Protein AF-A0A699QYU2-F1 (afdb_monomer_lite)

Radius of gyration: 17.43 Å; chains: 1; bounding box: 40×36×46 Å

Sequence (126 aa):
MSKDRGGLGSSLYAINRGLLVKWVWRFVSQRDSLWARSIKAIHGSLFQSGFQVKKGHNSCWRNIIKEVESLSKQGIHVLNYLRIKLGDGKSSKFWCDSWSNEGVLNDMFPHV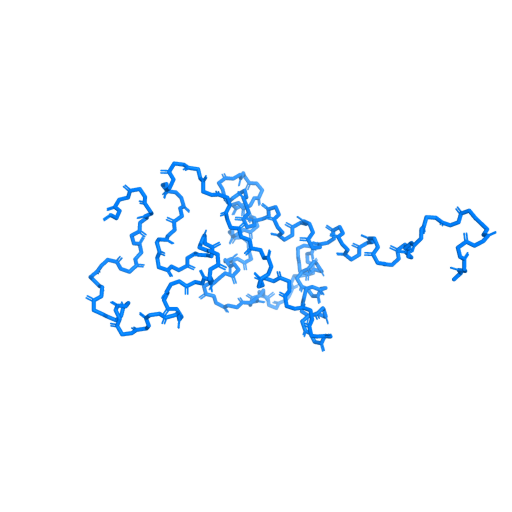YALESCKNITIADK

Foldseek 3Di:
DDPVPPDPHDDPVVVVLVVLLVVVLCLLAVCVDPVNVVCCVQQNDCQPPHRPGPPDDDDPNVVSVVSCVVCVVVVNNSVQVHEHDDDLQPPAFQARGRNDPVGGNCVVCVPVCVVDPCNRDTPNRD

Organism: Tanacetum cinerariifolium (NCBI:txid118510)

pLDDT: mean 81.67, std 13.57, range [41.59, 96.25]

Secondary structure (DSSP, 8-state):
--GGGS--SS-HHHHHHHHHHHHHHHHHH-TTSHHHHHHHHHH--SSSS-S---TT---HHHHHHHHHHHHHHTT--GGGG--PPPSSSTTSBTTTS--SSS--HHHH-HHHHHH-S-TT-BSS--

Structure (mmCIF, N/CA/C/O backbone):
data_AF-A0A699QYU2-F1
#
_entry.id   AF-A0A699QYU2-F1
#
loop_
_atom_site.group_PDB
_atom_site.id
_atom_site.type_symbol
_atom_site.label_atom_id
_atom_site.label_alt_id
_atom_site.label_comp_id
_atom_site.label_asym_id
_atom_site.label_entity_id
_atom_site.label_seq_id
_atom_site.pdbx_PDB_ins_code
_atom_site.Cartn_x
_atom_site.Cartn_y
_atom_site.Cartn_z
_atom_site.occupancy
_atom_site.B_iso_or_equiv
_atom_site.auth_seq_id
_atom_site.auth_comp_id
_atom_site.auth_asym_id
_atom_site.auth_atom_id
_atom_site.pdbx_PDB_model_num
ATOM 1 N N . MET A 1 1 ? 15.097 -9.757 -28.932 1.00 41.59 1 MET A N 1
ATOM 2 C CA . MET A 1 1 ? 15.258 -11.108 -29.509 1.00 41.59 1 MET A CA 1
ATOM 3 C C . MET A 1 1 ? 13.875 -11.661 -29.790 1.00 41.59 1 MET A C 1
ATOM 5 O O . MET A 1 1 ? 13.027 -11.579 -28.911 1.00 41.59 1 MET A O 1
ATOM 9 N N . SER A 1 2 ? 13.630 -12.084 -31.029 1.00 43.94 2 SER A N 1
ATOM 10 C CA . SER A 1 2 ? 12.330 -12.536 -31.532 1.00 43.94 2 SER A CA 1
ATOM 11 C C . SER A 1 2 ? 11.989 -13.960 -31.072 1.00 43.94 2 SER A C 1
ATOM 13 O O . SER A 1 2 ? 12.865 -14.755 -30.736 1.00 43.94 2 SER A O 1
ATOM 15 N N . LYS A 1 3 ? 10.684 -14.245 -31.049 1.00 52.19 3 LYS A N 1
ATOM 16 C CA . LYS A 1 3 ? 10.017 -15.427 -30.477 1.00 52.19 3 LYS A CA 1
ATOM 17 C C . LYS A 1 3 ? 10.359 -16.755 -31.182 1.00 52.19 3 LYS A C 1
ATOM 19 O O . LYS A 1 3 ? 10.122 -17.815 -30.615 1.00 52.19 3 LYS A O 1
ATOM 24 N N . ASP A 1 4 ? 11.001 -16.693 -32.348 1.00 54.78 4 ASP A N 1
ATOM 25 C CA . ASP A 1 4 ? 11.298 -17.849 -33.211 1.00 54.78 4 ASP A CA 1
ATOM 26 C C . ASP A 1 4 ? 12.557 -18.642 -32.824 1.00 54.78 4 ASP A C 1
ATOM 28 O O . ASP A 1 4 ? 12.961 -19.556 -33.535 1.00 54.78 4 ASP A O 1
ATOM 32 N N . ARG A 1 5 ? 13.206 -18.318 -31.697 1.00 52.06 5 ARG A N 1
ATOM 33 C CA . ARG A 1 5 ? 14.371 -19.072 -31.189 1.00 52.06 5 ARG A CA 1
ATOM 34 C C . ARG A 1 5 ? 14.232 -19.483 -29.725 1.00 52.06 5 ARG A C 1
ATOM 36 O O . ARG A 1 5 ? 15.158 -19.306 -28.942 1.00 52.06 5 ARG A O 1
ATOM 43 N N . GLY A 1 6 ? 13.057 -19.974 -29.328 1.00 56.12 6 GLY A N 1
ATOM 44 C CA . GLY A 1 6 ? 12.860 -20.555 -27.991 1.00 56.12 6 GLY A CA 1
ATOM 45 C C . GLY A 1 6 ? 12.938 -19.556 -26.828 1.00 56.12 6 GLY A C 1
ATOM 46 O O . GLY A 1 6 ? 13.093 -19.957 -25.677 1.00 56.12 6 GLY A O 1
ATOM 47 N N . GLY A 1 7 ? 12.826 -18.254 -27.100 1.00 57.69 7 GLY A N 1
ATOM 48 C CA . GLY A 1 7 ? 12.711 -17.250 -26.049 1.00 57.69 7 GLY A CA 1
ATOM 49 C C . GLY A 1 7 ? 11.327 -17.313 -25.408 1.00 57.69 7 GLY A C 1
ATOM 50 O O . GLY A 1 7 ? 10.325 -17.149 -26.107 1.00 57.69 7 GLY A O 1
ATOM 51 N N . LEU A 1 8 ? 11.261 -17.493 -24.080 1.00 62.97 8 LEU A N 1
ATOM 52 C CA . LEU A 1 8 ? 10.082 -17.117 -23.289 1.00 62.97 8 LEU A CA 1
ATOM 53 C C . LEU A 1 8 ? 9.710 -15.703 -23.760 1.00 62.97 8 LEU A C 1
ATOM 55 O O . LEU A 1 8 ? 10.563 -14.828 -23.691 1.00 62.97 8 LEU A O 1
ATOM 59 N N . GLY A 1 9 ? 8.523 -15.488 -24.330 1.00 60.97 9 GLY A N 1
ATOM 60 C CA . GLY A 1 9 ? 8.173 -14.304 -25.140 1.00 60.97 9 GLY A CA 1
ATOM 61 C C . GLY A 1 9 ? 8.216 -12.919 -24.459 1.00 60.97 9 GLY A C 1
ATOM 62 O O . GLY A 1 9 ? 7.597 -11.992 -24.970 1.00 60.97 9 GLY A O 1
ATOM 63 N N . SER A 1 10 ? 8.937 -12.772 -23.346 1.00 65.81 10 SER A N 1
ATOM 64 C CA . SER A 1 10 ? 9.155 -11.573 -22.538 1.00 65.81 10 SER A CA 1
ATOM 65 C C . SER A 1 10 ? 10.651 -11.422 -22.228 1.00 65.81 10 SER A C 1
ATOM 67 O O . SER A 1 10 ? 11.321 -12.393 -21.880 1.00 65.81 10 SER A O 1
ATOM 69 N N . SER A 1 11 ? 11.201 -10.207 -22.306 1.00 83.88 11 SER A N 1
ATOM 70 C CA . SER A 1 11 ? 12.612 -9.975 -21.963 1.00 83.88 11 SER A CA 1
ATOM 71 C C . SER A 1 11 ? 12.874 -10.194 -20.463 1.00 83.88 11 SER A C 1
ATOM 73 O O . SER A 1 11 ? 12.025 -9.875 -19.628 1.00 83.88 11 SER A O 1
ATOM 75 N N . LEU A 1 12 ? 14.075 -10.670 -20.098 1.00 84.56 12 LEU A N 1
ATOM 76 C CA . LEU A 1 12 ? 14.522 -10.756 -18.692 1.00 84.56 12 LEU A CA 1
ATOM 77 C C . LEU A 1 12 ? 14.326 -9.428 -17.946 1.00 84.56 12 LEU A C 1
ATOM 79 O O . LEU A 1 12 ? 13.958 -9.408 -16.775 1.00 84.56 12 LEU A O 1
ATOM 83 N N . TYR A 1 13 ? 14.509 -8.316 -18.657 1.00 85.56 13 TYR A N 1
ATOM 84 C CA . TYR A 1 13 ? 14.238 -6.976 -18.156 1.00 85.56 13 TYR A CA 1
ATOM 85 C C . TYR A 1 13 ? 12.783 -6.804 -17.689 1.00 85.56 13 TYR A C 1
ATOM 87 O O . TYR A 1 13 ? 12.551 -6.390 -16.555 1.00 85.56 13 TYR A O 1
ATOM 95 N N . ALA A 1 14 ? 11.798 -7.174 -18.514 1.00 86.88 14 ALA A N 1
ATOM 96 C CA . ALA A 1 14 ? 10.384 -7.082 -18.149 1.00 86.88 14 ALA A CA 1
ATOM 97 C C . ALA A 1 14 ? 10.032 -7.990 -16.957 1.00 86.88 14 ALA A C 1
ATOM 99 O O . ALA A 1 14 ? 9.314 -7.569 -16.048 1.00 86.88 14 ALA A O 1
ATOM 100 N N . ILE A 1 15 ? 10.585 -9.207 -16.922 1.00 87.94 15 ILE A N 1
ATOM 101 C CA . ILE A 1 15 ? 10.370 -10.161 -15.822 1.00 87.94 15 ILE A CA 1
ATOM 102 C C . ILE A 1 15 ? 10.914 -9.600 -14.502 1.00 87.94 15 ILE A C 1
ATOM 104 O O . ILE A 1 15 ? 10.207 -9.606 -13.493 1.00 87.94 15 ILE A O 1
ATOM 108 N N . ASN A 1 16 ? 12.132 -9.054 -14.508 1.00 90.69 16 ASN A N 1
ATOM 109 C CA . ASN A 1 16 ? 12.749 -8.470 -13.317 1.00 90.69 16 ASN A CA 1
ATOM 110 C C . ASN A 1 16 ? 11.922 -7.305 -12.760 1.00 90.69 16 ASN A C 1
ATOM 112 O O . ASN A 1 16 ? 11.679 -7.245 -11.555 1.00 90.69 16 ASN A O 1
ATOM 116 N N . ARG A 1 17 ? 11.415 -6.421 -13.628 1.00 91.38 17 ARG A N 1
ATOM 117 C CA . ARG A 1 17 ? 10.517 -5.331 -13.209 1.00 91.38 17 ARG A CA 1
ATOM 118 C C . ARG A 1 17 ? 9.221 -5.864 -12.602 1.00 91.38 17 ARG A C 1
ATOM 120 O O . ARG A 1 17 ? 8.806 -5.398 -11.544 1.00 91.38 17 ARG A O 1
ATOM 127 N N . GLY A 1 18 ? 8.619 -6.882 -13.219 1.00 90.88 18 GLY A N 1
ATOM 128 C CA . GLY A 1 18 ? 7.426 -7.544 -12.686 1.00 90.88 18 GLY A CA 1
ATOM 129 C C . GLY A 1 18 ? 7.649 -8.141 -11.291 1.00 90.88 18 GLY A C 1
ATOM 130 O O . GLY A 1 18 ? 6.795 -8.013 -10.414 1.00 90.88 18 GLY A O 1
ATOM 131 N N . LEU A 1 19 ? 8.820 -8.732 -11.038 1.00 92.25 19 LEU A N 1
ATOM 132 C CA . LEU A 1 19 ? 9.184 -9.248 -9.715 1.00 92.25 19 LEU A CA 1
ATOM 133 C C . LEU A 1 19 ? 9.331 -8.135 -8.668 1.00 92.25 19 LEU A C 1
ATOM 135 O O . LEU A 1 19 ? 8.898 -8.316 -7.530 1.00 92.25 19 LEU A O 1
ATOM 139 N N . LEU A 1 20 ? 9.883 -6.976 -9.036 1.00 92.62 20 LEU A N 1
ATOM 140 C CA . LEU A 1 20 ? 9.962 -5.817 -8.138 1.00 92.62 20 LEU A CA 1
ATOM 141 C C . LEU A 1 20 ? 8.561 -5.286 -7.798 1.00 92.62 20 LEU A C 1
ATOM 143 O O . LEU A 1 20 ? 8.251 -5.062 -6.628 1.00 92.62 20 LEU A O 1
ATOM 147 N N . VAL A 1 21 ? 7.671 -5.197 -8.789 1.00 91.12 21 VAL A N 1
ATOM 148 C CA . VAL A 1 21 ? 6.256 -4.845 -8.579 1.00 91.12 21 VAL A CA 1
ATOM 149 C C . VAL A 1 21 ? 5.547 -5.854 -7.669 1.00 91.12 21 VAL A C 1
ATOM 151 O O . VAL A 1 21 ? 4.795 -5.464 -6.774 1.00 91.12 21 VAL A O 1
ATOM 154 N N . LYS A 1 22 ? 5.832 -7.153 -7.821 1.00 91.44 22 LYS A N 1
ATOM 155 C CA . LYS A 1 22 ? 5.281 -8.208 -6.957 1.00 91.44 22 LYS A CA 1
ATOM 156 C C . LYS A 1 22 ? 5.641 -8.001 -5.483 1.00 91.44 22 LYS A C 1
ATOM 158 O O . LYS A 1 22 ? 4.820 -8.300 -4.615 1.00 91.44 22 LYS A O 1
ATOM 163 N N . TRP A 1 23 ? 6.829 -7.480 -5.176 1.00 92.06 23 TRP A N 1
ATOM 164 C CA . TRP A 1 23 ? 7.206 -7.147 -3.798 1.00 92.06 23 TRP A CA 1
ATOM 165 C C . TRP A 1 23 ? 6.392 -5.987 -3.226 1.00 92.06 23 TRP A C 1
ATOM 167 O O . TRP A 1 23 ? 5.995 -6.048 -2.061 1.00 92.06 23 TRP A O 1
ATOM 177 N N . VAL A 1 24 ? 6.067 -4.983 -4.042 1.00 90.38 24 VAL A N 1
ATOM 178 C CA . VAL A 1 24 ? 5.155 -3.904 -3.632 1.00 90.38 24 VAL A CA 1
ATOM 179 C C . VAL A 1 24 ? 3.758 -4.453 -3.368 1.00 90.38 24 VAL A C 1
ATOM 181 O O . VAL A 1 24 ? 3.187 -4.179 -2.315 1.00 90.38 24 VAL A O 1
ATOM 184 N N . TRP A 1 25 ? 3.237 -5.307 -4.253 1.00 88.31 25 TRP A N 1
ATOM 185 C CA . TRP A 1 25 ? 1.956 -5.980 -4.025 1.00 88.31 25 TRP A CA 1
ATOM 186 C C . TRP A 1 25 ? 1.946 -6.782 -2.716 1.00 88.31 25 TRP A C 1
ATOM 188 O O . TRP A 1 25 ? 1.006 -6.664 -1.928 1.00 88.31 25 TRP A O 1
ATOM 198 N N . ARG A 1 26 ? 3.007 -7.554 -2.435 1.00 89.38 26 ARG A N 1
ATOM 199 C CA . ARG A 1 26 ? 3.137 -8.298 -1.172 1.00 89.38 26 ARG A CA 1
ATOM 200 C C . ARG A 1 26 ? 3.129 -7.370 0.036 1.00 89.38 26 ARG A C 1
ATOM 202 O O . ARG A 1 26 ? 2.490 -7.702 1.025 1.00 89.38 26 ARG A O 1
ATOM 209 N N . PHE A 1 27 ? 3.787 -6.218 -0.045 1.00 87.25 27 PHE A N 1
ATOM 210 C CA . PHE A 1 27 ? 3.831 -5.260 1.061 1.00 87.25 27 PHE A CA 1
ATOM 211 C C . PHE A 1 27 ? 2.449 -4.677 1.351 1.00 87.25 27 PHE A C 1
ATOM 213 O O . PHE A 1 27 ? 2.049 -4.566 2.507 1.00 87.25 27 PHE A O 1
ATOM 220 N N . VAL A 1 28 ? 1.692 -4.358 0.299 1.00 82.69 28 VAL A N 1
ATOM 221 C CA . VAL A 1 28 ? 0.316 -3.861 0.424 1.00 82.69 28 VAL A CA 1
ATOM 222 C C . VAL A 1 28 ? -0.633 -4.944 0.941 1.00 82.69 28 VAL A C 1
ATOM 224 O O . VAL A 1 28 ? -1.541 -4.621 1.702 1.00 82.69 28 VAL A O 1
ATOM 227 N N . SER A 1 29 ? -0.416 -6.203 0.554 1.00 82.81 29 SER A N 1
ATOM 228 C CA . SER A 1 29 ? -1.318 -7.322 0.865 1.00 82.81 29 SER A CA 1
ATOM 229 C C . SER A 1 29 ? -1.028 -8.001 2.207 1.00 82.81 29 SER A C 1
ATOM 231 O O . SER A 1 29 ? -1.927 -8.576 2.804 1.00 82.81 29 SER A O 1
ATOM 233 N N . GLN A 1 30 ? 0.216 -7.968 2.690 1.00 86.00 30 GLN A N 1
ATOM 234 C CA . GLN A 1 30 ? 0.667 -8.683 3.894 1.00 86.00 30 GLN A CA 1
ATOM 235 C C . GLN A 1 30 ? 1.042 -7.713 5.020 1.00 86.00 30 GLN A C 1
ATOM 237 O O . GLN A 1 30 ? 2.089 -7.862 5.649 1.00 86.00 30 GLN A O 1
ATOM 242 N N . ARG A 1 31 ? 0.210 -6.698 5.266 1.00 80.31 31 ARG A N 1
ATOM 243 C CA . ARG A 1 31 ? 0.525 -5.562 6.156 1.00 80.31 31 ARG A CA 1
ATOM 244 C C . ARG A 1 31 ? 0.904 -5.969 7.583 1.00 80.31 31 ARG A C 1
ATOM 246 O O . ARG A 1 31 ? 1.748 -5.313 8.189 1.00 80.31 31 ARG A O 1
ATOM 253 N N . ASP A 1 32 ? 0.331 -7.062 8.077 1.00 82.56 32 ASP A N 1
ATOM 254 C CA . ASP A 1 32 ? 0.532 -7.541 9.451 1.00 82.56 32 ASP A CA 1
ATOM 255 C C . ASP A 1 32 ? 1.752 -8.465 9.602 1.00 82.56 32 ASP A C 1
ATOM 257 O O . ASP A 1 32 ? 2.223 -8.735 10.713 1.00 82.56 32 ASP A O 1
ATOM 261 N N . SER A 1 33 ? 2.323 -8.914 8.480 1.00 88.19 33 SER A N 1
ATOM 262 C CA . SER A 1 33 ? 3.532 -9.734 8.486 1.00 88.19 33 SER A CA 1
ATOM 263 C C . SER A 1 33 ? 4.713 -8.979 9.101 1.00 88.19 33 SER A C 1
ATOM 265 O O . SER A 1 33 ? 4.832 -7.756 8.987 1.00 88.19 33 SER A O 1
ATOM 267 N N . LEU A 1 34 ? 5.620 -9.714 9.751 1.00 91.56 34 LEU A N 1
ATOM 268 C CA . LEU A 1 34 ? 6.776 -9.116 10.420 1.00 91.56 34 LEU A CA 1
ATOM 269 C C . LEU A 1 34 ? 7.610 -8.262 9.457 1.00 91.56 34 LEU A C 1
ATOM 271 O O . LEU A 1 34 ? 7.928 -7.123 9.775 1.00 91.56 34 LEU A O 1
ATOM 275 N N . TRP A 1 35 ? 7.898 -8.776 8.260 1.00 91.81 35 TRP A N 1
ATOM 276 C CA . TRP A 1 35 ? 8.705 -8.064 7.273 1.00 91.81 35 TRP A CA 1
ATOM 277 C C . TRP A 1 35 ? 8.034 -6.760 6.809 1.00 91.81 35 TRP A C 1
ATOM 279 O O . TRP A 1 35 ? 8.709 -5.736 6.712 1.00 91.81 35 TRP A O 1
ATOM 289 N N . ALA A 1 36 ? 6.715 -6.760 6.576 1.00 89.00 36 ALA A N 1
ATOM 290 C CA . ALA A 1 36 ? 5.993 -5.558 6.168 1.00 89.00 36 ALA A CA 1
ATOM 291 C C . ALA A 1 36 ? 5.980 -4.520 7.298 1.00 89.00 36 ALA A C 1
ATOM 293 O O . ALA A 1 36 ? 6.223 -3.338 7.048 1.00 89.00 36 ALA A O 1
ATOM 294 N N . ARG A 1 37 ? 5.796 -4.957 8.552 1.00 88.81 37 ARG A N 1
ATOM 295 C CA . ARG A 1 37 ? 5.907 -4.089 9.733 1.00 88.81 37 ARG A CA 1
ATOM 296 C C . ARG A 1 37 ? 7.313 -3.512 9.894 1.00 88.81 37 ARG A C 1
ATOM 298 O O . ARG A 1 37 ? 7.435 -2.314 10.130 1.00 88.81 37 ARG A O 1
ATOM 305 N N . SER A 1 38 ? 8.364 -4.310 9.701 1.00 89.75 38 SER A N 1
ATOM 306 C CA . SER A 1 38 ? 9.756 -3.844 9.751 1.00 89.75 38 SER A CA 1
ATOM 307 C C . SER A 1 38 ? 10.049 -2.810 8.665 1.00 89.75 38 SER A C 1
ATOM 309 O O . SER A 1 38 ? 10.570 -1.738 8.961 1.00 89.75 38 SER A O 1
ATOM 311 N N . ILE A 1 39 ? 9.657 -3.080 7.417 1.00 87.75 39 ILE A N 1
ATOM 312 C CA . ILE A 1 39 ? 9.807 -2.121 6.317 1.00 87.75 39 ILE A CA 1
ATOM 313 C C . ILE A 1 39 ? 9.031 -0.836 6.614 1.00 87.75 39 ILE A C 1
ATOM 315 O O . ILE A 1 39 ? 9.583 0.247 6.444 1.00 87.75 39 ILE A O 1
ATOM 319 N N . LYS A 1 40 ? 7.796 -0.934 7.120 1.00 84.62 40 LYS A N 1
ATOM 320 C CA . LYS A 1 40 ? 6.981 0.228 7.498 1.00 84.62 40 LYS A CA 1
ATOM 321 C C . LYS A 1 40 ? 7.605 1.035 8.639 1.00 84.62 40 LYS A C 1
ATOM 323 O O . LYS A 1 40 ? 7.546 2.258 8.611 1.00 84.62 40 LYS A O 1
ATOM 328 N N . ALA A 1 41 ? 8.223 0.380 9.619 1.00 84.56 41 ALA A N 1
ATOM 329 C CA . ALA A 1 41 ? 8.907 1.051 10.723 1.00 84.56 41 ALA A CA 1
ATOM 330 C C . ALA A 1 41 ? 10.164 1.806 10.255 1.00 84.56 41 ALA A C 1
ATOM 332 O O . ALA A 1 41 ? 10.432 2.910 10.723 1.00 84.56 41 ALA A O 1
ATOM 333 N N . ILE A 1 42 ? 10.913 1.239 9.303 1.00 83.19 42 ILE A N 1
ATOM 334 C CA . ILE A 1 42 ? 12.144 1.842 8.768 1.00 83.19 42 ILE A CA 1
ATOM 335 C C . ILE A 1 42 ? 11.831 2.948 7.748 1.00 83.19 42 ILE A C 1
ATOM 337 O O . ILE A 1 42 ? 12.473 4.001 7.740 1.00 83.19 42 ILE A O 1
ATOM 341 N N . HIS A 1 43 ? 10.869 2.702 6.858 1.00 79.12 43 HIS A N 1
ATOM 342 C CA . HIS A 1 43 ? 10.634 3.503 5.655 1.00 79.12 43 HIS A CA 1
ATOM 343 C C . HIS A 1 43 ? 9.310 4.279 5.652 1.00 79.12 43 HIS A C 1
ATOM 345 O O . HIS A 1 43 ? 9.113 5.102 4.764 1.00 79.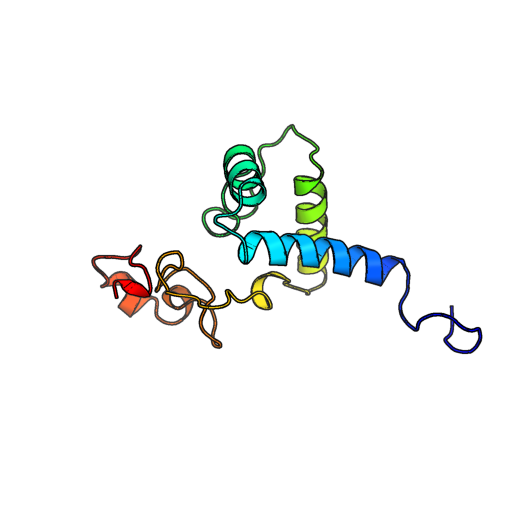12 43 HIS A O 1
ATOM 351 N N . GLY A 1 44 ? 8.427 4.061 6.627 1.00 76.31 44 GLY A N 1
ATOM 352 C CA . GLY A 1 44 ? 7.093 4.658 6.668 1.00 76.31 44 GLY A CA 1
ATOM 353 C C . GLY A 1 44 ? 6.047 3.874 5.868 1.00 76.31 44 GLY A C 1
ATOM 354 O O . GLY A 1 44 ? 6.297 2.789 5.341 1.00 76.31 44 GLY A O 1
ATOM 355 N N . SER A 1 45 ? 4.828 4.413 5.807 1.00 68.38 45 SER A N 1
ATOM 356 C CA . SER A 1 45 ? 3.736 3.813 5.030 1.00 68.38 45 SER A CA 1
ATOM 357 C C . SER A 1 45 ? 3.753 4.290 3.575 1.00 68.38 45 SER A C 1
ATOM 359 O O . SER A 1 45 ? 4.058 5.450 3.317 1.00 68.38 45 SER A O 1
ATOM 361 N N . LEU A 1 46 ? 3.343 3.427 2.641 1.00 65.62 46 LEU A N 1
ATOM 362 C CA . LEU A 1 46 ? 3.196 3.788 1.224 1.00 65.62 46 LEU A CA 1
ATOM 363 C C . LEU A 1 46 ? 2.102 4.839 0.970 1.00 65.62 46 LEU A C 1
ATOM 365 O O . LEU A 1 46 ? 2.253 5.679 0.091 1.00 65.62 46 LEU A O 1
ATOM 369 N N . PHE A 1 47 ? 1.001 4.775 1.722 1.00 56.53 47 PHE A N 1
ATOM 370 C CA . PHE A 1 47 ? -0.251 5.460 1.376 1.00 56.53 47 PHE A CA 1
ATOM 371 C C . PHE A 1 47 ? -0.436 6.821 2.050 1.00 56.53 47 PHE A C 1
ATOM 373 O O . PHE A 1 47 ? -1.240 7.620 1.591 1.00 56.53 47 PHE A O 1
ATOM 380 N N . GLN A 1 48 ? 0.282 7.103 3.138 1.00 47.91 48 GLN A N 1
ATOM 381 C CA . GLN A 1 48 ? -0.045 8.248 3.994 1.00 47.91 48 GLN A CA 1
ATOM 382 C C . GLN A 1 48 ? 0.848 9.479 3.775 1.00 47.91 48 GLN A C 1
ATOM 384 O O . GLN A 1 48 ? 0.594 10.521 4.371 1.00 47.91 48 GLN A O 1
ATOM 389 N N . SER A 1 49 ? 1.908 9.393 2.960 1.00 44.41 49 SER A N 1
ATOM 390 C CA . SER A 1 49 ? 2.855 10.517 2.797 1.00 44.41 49 SER A CA 1
ATOM 391 C C . SER A 1 49 ? 3.565 10.580 1.440 1.00 44.41 49 SER A C 1
ATOM 393 O O . SER A 1 49 ? 4.539 11.316 1.287 1.00 44.41 49 SER A O 1
ATOM 395 N N . GLY A 1 50 ? 3.125 9.793 0.453 1.00 51.38 50 GLY A N 1
ATOM 396 C CA . GLY A 1 50 ? 3.945 9.520 -0.725 1.00 51.38 50 GLY A CA 1
ATOM 397 C C . GLY A 1 50 ? 5.235 8.783 -0.344 1.00 51.38 50 GLY A C 1
ATOM 398 O O . GLY A 1 50 ? 5.551 8.591 0.830 1.00 51.38 50 GLY A O 1
ATOM 399 N N . PHE A 1 51 ? 5.990 8.331 -1.338 1.00 56.59 51 PHE A N 1
ATOM 400 C CA . PHE A 1 51 ? 7.198 7.514 -1.180 1.00 56.59 51 PHE A CA 1
ATOM 401 C C . PHE A 1 51 ? 8.402 8.278 -0.581 1.00 56.59 51 PHE A C 1
ATOM 403 O O . PHE A 1 51 ? 9.525 8.200 -1.077 1.00 56.59 51 PHE A O 1
ATOM 410 N N . GLN A 1 52 ? 8.208 9.036 0.496 1.00 50.41 52 GLN A N 1
ATOM 411 C CA . GLN A 1 52 ? 9.247 9.840 1.133 1.00 50.41 52 GLN A CA 1
ATOM 412 C C . GLN A 1 52 ? 10.153 8.953 1.998 1.00 50.41 52 GLN A C 1
ATOM 414 O O . GLN A 1 52 ? 10.124 8.968 3.227 1.00 50.41 52 GLN A O 1
ATOM 419 N N . VAL A 1 53 ? 10.992 8.151 1.341 1.00 54.50 53 VAL A N 1
ATOM 420 C CA . VAL A 1 53 ? 12.085 7.428 1.993 1.00 54.50 53 VAL A CA 1
ATOM 421 C C . VAL A 1 53 ? 13.135 8.450 2.433 1.00 54.50 53 VAL A C 1
ATOM 423 O O . VAL A 1 53 ? 13.695 9.157 1.589 1.00 54.50 53 VAL A O 1
ATOM 426 N N . LYS A 1 54 ? 13.449 8.499 3.739 1.00 55.59 54 LYS A N 1
ATOM 427 C CA . LYS A 1 54 ? 14.516 9.348 4.307 1.00 55.59 54 LYS A CA 1
ATOM 428 C C . LYS A 1 54 ? 15.767 9.336 3.401 1.00 55.59 54 LYS A C 1
ATOM 430 O O . LYS A 1 54 ? 16.267 8.276 2.999 1.00 55.59 54 LYS A O 1
ATOM 435 N N . LYS A 1 55 ? 16.252 10.517 2.997 1.00 54.25 55 LYS A N 1
ATOM 436 C CA . LYS A 1 55 ? 17.495 10.659 2.213 1.00 54.25 55 LYS A CA 1
ATOM 437 C C . LYS A 1 55 ? 18.662 10.101 3.047 1.00 54.25 55 LYS A C 1
ATOM 439 O O . LYS A 1 55 ? 18.773 10.448 4.213 1.00 54.25 55 LYS A O 1
ATOM 444 N N . GLY A 1 56 ? 19.472 9.205 2.472 1.00 54.16 56 GLY A N 1
ATOM 445 C CA . GLY A 1 56 ? 20.702 8.702 3.112 1.00 54.16 56 GLY A CA 1
ATOM 446 C C . GLY A 1 56 ? 20.882 7.180 3.171 1.00 54.16 56 GLY A C 1
ATOM 447 O O . GLY A 1 56 ? 22.017 6.729 3.220 1.00 54.16 56 GLY A O 1
ATOM 448 N N . HIS A 1 57 ? 19.817 6.371 3.092 1.00 63.69 57 HIS A N 1
ATOM 449 C CA . HIS A 1 57 ? 19.947 4.905 3.132 1.00 63.69 57 HIS A CA 1
ATOM 450 C C . HIS A 1 57 ? 19.589 4.275 1.776 1.00 63.69 57 HIS A C 1
ATOM 452 O O . HIS A 1 57 ? 18.435 4.345 1.337 1.00 63.69 57 HIS A O 1
ATOM 458 N N . ASN A 1 58 ? 20.565 3.664 1.098 1.00 68.62 58 ASN A N 1
ATOM 459 C CA . ASN A 1 58 ? 20.331 2.808 -0.070 1.00 68.62 58 ASN A CA 1
ATOM 460 C C . ASN A 1 58 ? 19.923 1.414 0.425 1.00 68.62 58 ASN A C 1
ATOM 462 O O . ASN A 1 58 ? 20.768 0.563 0.670 1.00 68.62 58 ASN A O 1
ATOM 466 N N . SER A 1 59 ? 18.622 1.190 0.631 1.00 83.25 59 SER A N 1
ATOM 467 C CA . SER A 1 59 ? 18.085 -0.140 0.947 1.00 83.25 59 SER A CA 1
ATOM 468 C C . SER A 1 59 ? 17.546 -0.839 -0.301 1.00 83.25 59 SER A C 1
ATOM 470 O O . SER A 1 59 ? 17.153 -0.189 -1.274 1.00 83.25 59 SER A O 1
ATOM 472 N N . CYS A 1 60 ? 17.443 -2.171 -0.244 1.00 88.44 60 CYS A N 1
ATOM 473 C CA . CYS A 1 60 ? 16.753 -2.953 -1.274 1.00 88.44 60 CYS A CA 1
ATOM 474 C C . CYS A 1 60 ? 15.321 -2.440 -1.502 1.00 88.44 60 CYS A C 1
ATOM 476 O O . CYS A 1 60 ? 14.885 -2.300 -2.642 1.00 88.44 60 CYS A O 1
ATOM 478 N N . TRP A 1 61 ? 14.622 -2.072 -0.421 1.00 88.81 61 TRP A N 1
ATOM 479 C CA . TRP A 1 61 ? 13.285 -1.484 -0.496 1.00 88.81 61 TRP A CA 1
ATOM 480 C C . TRP A 1 61 ? 13.266 -0.179 -1.295 1.00 88.81 61 TRP A C 1
ATOM 482 O O . TRP A 1 61 ? 12.421 -0.001 -2.166 1.00 88.81 61 TRP A O 1
ATOM 492 N N . ARG A 1 62 ? 14.244 0.708 -1.084 1.00 84.62 62 ARG A N 1
ATOM 493 C CA . ARG A 1 62 ? 14.351 1.957 -1.848 1.00 84.62 62 ARG A CA 1
ATOM 494 C C . ARG A 1 62 ? 14.553 1.710 -3.342 1.00 84.62 62 ARG A C 1
ATOM 496 O O . ARG A 1 62 ? 14.012 2.461 -4.144 1.00 84.62 62 ARG A O 1
ATOM 503 N N . ASN A 1 63 ? 15.307 0.681 -3.720 1.00 87.88 63 ASN A N 1
ATOM 504 C CA . ASN A 1 63 ? 15.490 0.332 -5.130 1.00 87.88 63 ASN A CA 1
ATOM 505 C C . ASN A 1 63 ? 14.186 -0.176 -5.763 1.00 87.88 63 ASN A C 1
ATOM 507 O O . ASN A 1 63 ? 13.866 0.230 -6.875 1.00 87.88 63 ASN A O 1
ATOM 511 N N . ILE A 1 64 ? 13.399 -0.976 -5.033 1.00 91.00 64 ILE A N 1
ATOM 512 C CA . ILE A 1 64 ? 12.049 -1.380 -5.463 1.00 91.00 64 ILE A CA 1
ATOM 513 C C . ILE A 1 64 ? 11.164 -0.142 -5.668 1.00 91.00 64 ILE A C 1
ATOM 515 O O . ILE A 1 64 ? 10.501 -0.020 -6.693 1.00 91.00 64 ILE A O 1
ATOM 519 N N . ILE A 1 65 ? 11.188 0.803 -4.724 1.00 87.19 65 ILE A N 1
ATOM 520 C CA . ILE A 1 65 ? 10.401 2.037 -4.821 1.00 87.19 65 ILE A CA 1
ATOM 521 C C . ILE A 1 65 ? 10.815 2.891 -6.023 1.00 87.19 65 ILE A C 1
ATOM 523 O O . ILE A 1 65 ? 9.952 3.315 -6.787 1.00 87.19 65 ILE A O 1
ATOM 527 N N . LYS A 1 66 ? 12.119 3.094 -6.240 1.00 87.00 66 LYS A N 1
ATOM 528 C CA . LYS A 1 66 ? 12.636 3.819 -7.413 1.00 87.00 66 LYS A CA 1
ATOM 529 C C . LYS A 1 66 ? 12.179 3.186 -8.725 1.00 87.00 66 LYS A C 1
ATOM 531 O O . LYS A 1 66 ? 11.902 3.903 -9.682 1.00 87.00 66 LYS A O 1
ATOM 536 N N . GLU A 1 67 ? 12.085 1.859 -8.777 1.00 90.25 67 GLU A N 1
ATOM 537 C CA . GLU A 1 67 ? 11.568 1.168 -9.956 1.00 90.25 67 GLU A CA 1
ATOM 538 C C . GLU A 1 67 ? 10.078 1.456 -10.179 1.00 90.25 67 GLU A C 1
ATOM 540 O O . GLU A 1 67 ? 9.659 1.721 -11.304 1.00 90.25 67 GLU A O 1
ATOM 545 N N . VAL A 1 68 ? 9.273 1.483 -9.115 1.00 89.00 68 VAL A N 1
ATOM 546 C CA . VAL A 1 68 ? 7.857 1.867 -9.212 1.00 89.00 68 VAL A CA 1
ATOM 547 C C . VAL A 1 68 ? 7.689 3.328 -9.633 1.00 89.00 68 VAL A C 1
ATOM 549 O O . VAL A 1 68 ? 6.840 3.629 -10.469 1.00 89.00 68 VAL A O 1
ATOM 552 N N . GLU A 1 69 ? 8.520 4.237 -9.125 1.00 87.81 69 GLU A N 1
ATOM 553 C CA . GLU A 1 69 ? 8.544 5.635 -9.575 1.00 87.81 69 GLU A CA 1
ATOM 554 C C . GLU A 1 69 ? 8.950 5.753 -11.052 1.00 87.81 69 GLU A C 1
ATOM 556 O O . GLU A 1 69 ? 8.368 6.542 -11.795 1.00 87.81 69 GLU A O 1
ATOM 561 N N . SER A 1 70 ? 9.922 4.953 -11.496 1.00 91.56 70 SER A N 1
ATOM 562 C CA . SER A 1 70 ? 10.340 4.863 -12.900 1.00 91.56 70 SER A CA 1
ATOM 563 C C . SER A 1 70 ? 9.201 4.376 -13.804 1.00 91.56 70 SER A C 1
ATOM 565 O O . SER A 1 70 ? 8.925 4.993 -14.831 1.00 91.56 70 SER A O 1
ATOM 567 N N . LEU A 1 71 ? 8.477 3.327 -13.395 1.00 91.19 71 LEU A N 1
ATOM 568 C CA . LEU A 1 71 ? 7.264 2.851 -14.072 1.00 91.19 71 LEU A CA 1
ATOM 569 C C . LEU A 1 71 ? 6.185 3.939 -14.142 1.00 91.19 71 LEU A C 1
ATOM 571 O O . LEU A 1 71 ? 5.599 4.153 -15.200 1.00 91.19 71 LEU A O 1
ATOM 575 N N . SER A 1 72 ? 5.978 4.677 -13.049 1.00 89.88 72 SER A N 1
ATOM 576 C CA . SER A 1 72 ? 5.017 5.784 -12.984 1.00 89.88 72 SER A CA 1
ATOM 577 C C . SER A 1 72 ? 5.343 6.883 -14.004 1.00 89.88 72 SER A C 1
ATOM 579 O O . SER A 1 72 ? 4.455 7.353 -14.709 1.00 89.88 72 SER A O 1
ATOM 581 N N . LYS A 1 73 ? 6.629 7.230 -14.172 1.00 90.12 73 LYS A N 1
ATOM 582 C CA . LYS A 1 73 ? 7.092 8.176 -15.210 1.00 90.12 73 LYS A CA 1
ATOM 583 C C . LYS A 1 73 ? 6.860 7.677 -16.640 1.00 90.12 73 LYS A C 1
ATOM 585 O O . LYS A 1 73 ? 6.836 8.482 -17.561 1.00 90.12 73 LYS A O 1
ATOM 590 N N . GLN A 1 74 ? 6.692 6.369 -16.827 1.00 92.31 74 GLN A N 1
ATOM 591 C CA . GLN A 1 74 ? 6.350 5.740 -18.107 1.00 92.31 74 GLN A CA 1
ATOM 592 C C . GLN A 1 74 ? 4.829 5.558 -18.285 1.00 92.31 74 GLN A C 1
ATOM 594 O O . GLN A 1 74 ? 4.404 4.858 -19.199 1.00 92.31 74 GLN A O 1
ATOM 599 N N . GLY A 1 75 ? 4.005 6.146 -17.409 1.00 90.31 75 GLY A N 1
ATOM 600 C CA . GLY A 1 75 ? 2.542 6.018 -17.427 1.00 90.31 75 GLY A CA 1
ATOM 601 C C . GLY A 1 75 ? 2.009 4.738 -16.773 1.00 90.31 75 GLY A C 1
ATOM 602 O O . GLY A 1 75 ? 0.804 4.496 -16.768 1.00 90.31 75 GLY A O 1
ATOM 603 N N . ILE A 1 76 ? 2.878 3.905 -16.190 1.00 89.81 76 ILE A N 1
ATOM 604 C CA . ILE A 1 76 ? 2.487 2.669 -15.505 1.00 89.81 76 ILE A CA 1
ATOM 605 C C . ILE A 1 76 ? 2.390 2.947 -14.004 1.00 89.81 76 ILE A C 1
ATOM 607 O O . ILE A 1 76 ? 3.325 2.731 -13.229 1.00 89.81 76 ILE A O 1
ATOM 611 N N . HIS A 1 77 ? 1.222 3.415 -13.571 1.00 87.44 77 HIS A N 1
ATOM 612 C CA . HIS A 1 77 ? 0.937 3.679 -12.161 1.00 87.44 77 HIS A CA 1
ATOM 613 C C . HIS A 1 77 ? 0.600 2.385 -11.412 1.00 87.44 77 HIS A C 1
ATOM 615 O O . HIS A 1 77 ? -0.562 2.075 -11.172 1.00 87.44 77 HIS A O 1
ATOM 621 N N . VAL A 1 78 ? 1.630 1.618 -11.034 1.00 85.50 78 VAL A N 1
ATOM 622 C CA . VAL A 1 78 ? 1.513 0.298 -10.378 1.00 85.50 78 VAL A CA 1
ATOM 623 C C . VAL A 1 78 ? 0.481 0.279 -9.250 1.00 85.50 78 VAL A C 1
ATOM 625 O O . VAL A 1 78 ? -0.325 -0.643 -9.186 1.00 85.50 78 VAL A O 1
ATOM 628 N N . LEU A 1 79 ? 0.486 1.297 -8.382 1.00 80.69 79 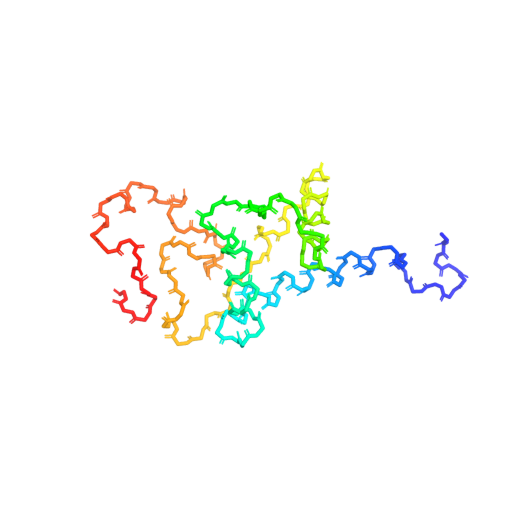LEU A N 1
ATOM 629 C CA . LEU A 1 79 ? -0.420 1.376 -7.233 1.00 80.69 79 LEU A CA 1
ATOM 630 C C . LEU A 1 79 ? -1.902 1.389 -7.631 1.00 80.69 79 LEU A C 1
ATOM 632 O O . LEU A 1 79 ? -2.713 0.851 -6.885 1.00 80.69 79 LEU A O 1
ATOM 636 N N . ASN A 1 80 ? -2.248 1.917 -8.808 1.00 81.31 80 ASN A N 1
ATOM 637 C CA . ASN A 1 80 ? -3.631 1.965 -9.288 1.00 81.31 80 ASN A CA 1
ATOM 638 C C . ASN A 1 80 ? -4.186 0.561 -9.563 1.00 81.31 80 ASN A C 1
ATOM 640 O O . ASN A 1 80 ? -5.393 0.351 -9.465 1.00 81.31 80 ASN A O 1
ATOM 644 N N . TYR A 1 81 ? -3.302 -0.395 -9.863 1.00 81.19 81 TYR A N 1
ATOM 645 C CA . TYR A 1 81 ? -3.634 -1.795 -10.127 1.00 81.19 81 TYR A CA 1
ATOM 646 C C . TYR A 1 81 ? -3.559 -2.677 -8.875 1.00 81.19 81 TYR A C 1
ATOM 648 O O . TYR A 1 81 ? -3.904 -3.857 -8.931 1.00 81.19 81 TYR A O 1
ATOM 656 N N . LEU A 1 82 ? -3.080 -2.146 -7.745 1.00 81.06 82 LEU A N 1
ATOM 657 C CA . LEU A 1 82 ? -3.027 -2.896 -6.497 1.00 81.06 82 LEU A CA 1
ATOM 658 C C . LEU A 1 82 ? -4.357 -2.758 -5.765 1.00 81.06 82 LEU A C 1
ATOM 660 O O . LEU A 1 82 ? -4.854 -1.655 -5.538 1.00 81.06 82 LEU A O 1
ATOM 664 N N . ARG A 1 83 ? -4.902 -3.898 -5.350 1.00 77.31 83 ARG A N 1
ATOM 665 C CA . ARG A 1 83 ? -6.093 -3.975 -4.511 1.00 77.31 83 ARG A CA 1
ATOM 666 C C . ARG A 1 83 ? -5.806 -4.815 -3.284 1.00 77.31 83 ARG A C 1
ATOM 668 O O . ARG A 1 83 ? -5.072 -5.805 -3.350 1.00 77.31 83 ARG A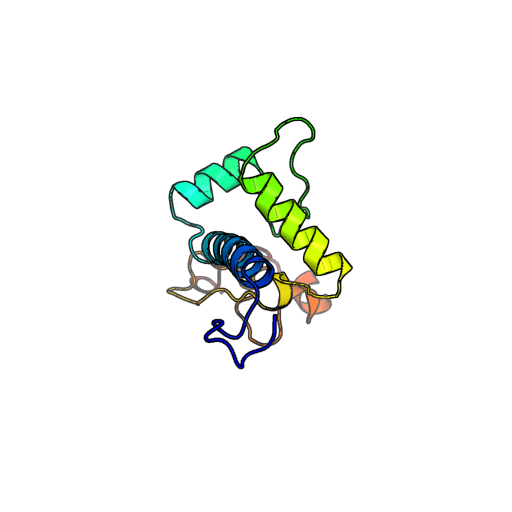 O 1
ATOM 675 N N . ILE A 1 84 ? -6.380 -4.401 -2.162 1.00 79.62 84 ILE A N 1
ATOM 676 C CA . ILE A 1 84 ? -6.338 -5.194 -0.939 1.00 79.62 84 ILE A CA 1
ATOM 677 C C . ILE A 1 84 ? -7.388 -6.284 -1.064 1.00 79.62 84 ILE A C 1
ATOM 679 O O . ILE A 1 84 ? -8.564 -6.001 -1.286 1.00 79.62 84 ILE A O 1
ATOM 683 N N . LYS A 1 85 ? -6.968 -7.536 -0.888 1.00 80.44 85 LYS A N 1
ATOM 684 C CA . LYS A 1 85 ? -7.920 -8.626 -0.716 1.00 80.44 85 LYS A CA 1
ATOM 685 C C . LYS A 1 85 ? -8.563 -8.485 0.659 1.00 80.44 85 LYS A C 1
ATOM 687 O O . LYS A 1 85 ? -7.875 -8.597 1.672 1.00 80.44 85 LYS A O 1
ATOM 692 N N . LEU A 1 86 ? -9.870 -8.264 0.677 1.00 77.69 86 LEU A N 1
ATOM 693 C CA . LEU A 1 86 ? -10.634 -8.210 1.913 1.00 77.69 86 LEU A CA 1
ATOM 694 C C . LEU A 1 86 ? -10.661 -9.583 2.588 1.00 77.69 86 LEU A C 1
ATOM 696 O O . LEU A 1 86 ? -11.064 -10.576 1.984 1.00 77.69 86 LEU A O 1
ATOM 700 N N . GLY A 1 87 ? -10.161 -9.618 3.822 1.00 82.12 87 GLY A N 1
ATOM 701 C CA . GLY A 1 87 ? -10.339 -10.723 4.761 1.00 82.12 87 GLY A CA 1
ATOM 702 C C . GLY A 1 87 ? -11.520 -10.435 5.683 1.00 82.12 87 GLY A C 1
ATOM 703 O O . GLY A 1 87 ? -12.620 -10.169 5.214 1.00 82.12 87 GLY A O 1
ATOM 704 N N . ASP A 1 88 ? -11.273 -10.416 6.993 1.00 84.00 88 ASP A N 1
ATOM 705 C CA . ASP A 1 88 ? -12.278 -10.074 8.011 1.00 84.00 88 ASP A CA 1
ATOM 706 C C . ASP A 1 88 ? -12.508 -8.560 8.184 1.00 84.00 88 ASP A C 1
ATOM 708 O O . ASP A 1 88 ? -13.256 -8.146 9.061 1.00 84.00 88 ASP A O 1
ATOM 712 N N . GLY A 1 89 ? -11.846 -7.727 7.374 1.00 85.25 89 GLY A N 1
ATOM 713 C CA . GLY A 1 89 ? -12.017 -6.272 7.358 1.00 85.25 89 GLY A CA 1
ATOM 714 C C . GLY A 1 89 ? -11.315 -5.507 8.486 1.00 85.25 89 GLY A C 1
ATOM 715 O O . GLY A 1 89 ? -11.243 -4.282 8.408 1.00 85.25 89 GLY A O 1
ATOM 716 N N . LYS A 1 90 ? -10.731 -6.179 9.489 1.00 87.25 90 LYS A N 1
ATOM 717 C CA . LYS A 1 90 ? -10.189 -5.521 10.698 1.00 87.25 90 LYS A CA 1
ATOM 718 C C . LYS A 1 90 ? -8.915 -4.713 10.460 1.00 87.25 90 LYS A C 1
ATOM 720 O O . LYS A 1 90 ? -8.616 -3.789 11.208 1.00 87.25 90 LYS A O 1
ATOM 725 N N . SER A 1 91 ? -8.146 -5.047 9.425 1.00 82.00 91 SER A N 1
ATOM 726 C CA . SER A 1 91 ? -6.889 -4.360 9.079 1.00 82.00 91 SER A CA 1
ATOM 727 C C . SER A 1 91 ? -6.996 -3.442 7.855 1.00 82.00 91 SER A C 1
ATOM 729 O O . SER A 1 91 ? -5.986 -2.901 7.392 1.00 82.00 91 SER A O 1
ATOM 731 N N . SER A 1 92 ? -8.208 -3.252 7.322 1.00 87.19 92 SER A N 1
ATOM 732 C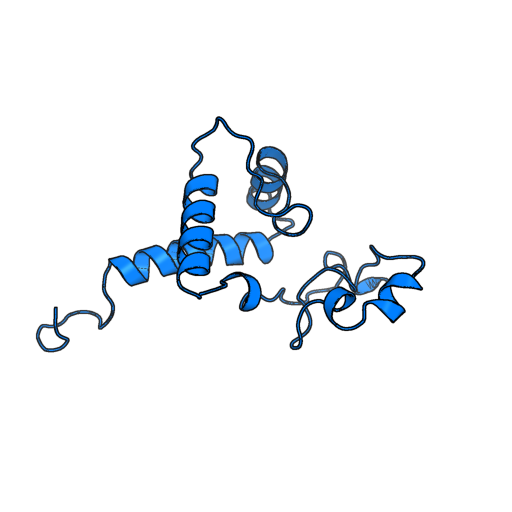 CA . SER A 1 92 ? -8.477 -2.433 6.134 1.00 87.19 92 SER A CA 1
ATOM 733 C C . SER A 1 92 ? -9.339 -1.231 6.500 1.00 87.19 92 SER A C 1
ATOM 735 O O . SER A 1 92 ? -10.413 -1.389 7.072 1.00 87.19 92 SER A O 1
ATOM 737 N N . LYS A 1 93 ? -8.875 -0.023 6.179 1.00 89.25 93 LYS A N 1
ATOM 738 C CA . LYS A 1 93 ? -9.594 1.230 6.430 1.00 89.25 93 LYS A CA 1
ATOM 739 C C . LYS A 1 93 ? -10.668 1.444 5.375 1.00 89.25 93 LYS A C 1
ATOM 741 O O . LYS A 1 93 ? -10.349 1.494 4.190 1.00 89.25 93 LYS A O 1
ATOM 746 N N . PHE A 1 94 ? -11.906 1.668 5.801 1.00 90.62 94 PHE A N 1
ATOM 747 C CA . PHE A 1 94 ? -13.034 1.857 4.889 1.00 90.62 94 PHE A CA 1
ATOM 748 C C . PHE A 1 94 ? -12.771 2.985 3.880 1.00 90.62 94 PHE A C 1
ATOM 750 O O . PHE A 1 94 ? -12.906 2.786 2.678 1.00 90.62 94 PHE A O 1
ATOM 757 N N . TRP A 1 95 ? -12.312 4.145 4.354 1.00 91.88 95 TRP A N 1
ATOM 758 C CA . TRP A 1 95 ? -12.161 5.326 3.504 1.00 91.88 95 TRP A CA 1
ATOM 759 C C . TRP A 1 95 ? -10.860 5.394 2.715 1.00 91.88 95 TRP A C 1
ATOM 761 O O . TRP A 1 95 ? -10.878 5.870 1.587 1.00 91.88 95 TRP A O 1
ATOM 771 N N . CYS A 1 96 ? -9.744 4.968 3.309 1.00 86.62 96 CYS A N 1
ATOM 772 C CA . CYS A 1 96 ? -8.404 5.285 2.802 1.00 86.62 96 CYS A CA 1
ATOM 773 C C . CYS A 1 96 ? -7.704 4.116 2.101 1.00 86.62 96 CYS A C 1
ATOM 775 O O . CYS A 1 96 ? -6.621 4.304 1.550 1.00 86.62 96 CYS A O 1
ATOM 777 N N . ASP A 1 97 ? -8.265 2.907 2.157 1.00 85.94 97 ASP A N 1
ATOM 778 C CA . ASP A 1 97 ? -7.676 1.745 1.501 1.00 85.94 97 ASP A CA 1
ATOM 779 C C . ASP A 1 97 ? -8.363 1.418 0.172 1.00 85.94 97 ASP A C 1
ATOM 781 O O . ASP A 1 97 ? -9.578 1.518 0.027 1.00 85.94 97 ASP A O 1
ATOM 785 N N . SER A 1 98 ? -7.573 0.965 -0.805 1.00 84.25 98 SER A N 1
ATOM 786 C CA . SER A 1 98 ? -8.072 0.536 -2.115 1.00 84.25 98 SER A CA 1
ATOM 787 C C . SER A 1 98 ? -8.564 -0.915 -2.068 1.00 84.25 98 SER A C 1
ATOM 789 O O . SER A 1 98 ? -7.917 -1.842 -2.565 1.00 84.25 98 SER A O 1
ATOM 791 N N . TRP A 1 99 ? -9.688 -1.116 -1.386 1.00 85.62 99 TRP A N 1
ATOM 792 C CA . TRP A 1 99 ? -10.383 -2.403 -1.314 1.00 85.62 99 TRP A CA 1
ATOM 793 C C . TRP A 1 99 ? -11.568 -2.498 -2.282 1.00 85.62 99 TRP A C 1
ATOM 795 O O . TRP A 1 99 ? -11.974 -3.603 -2.632 1.00 85.62 99 TRP A O 1
ATOM 805 N N . SER A 1 100 ? -12.113 -1.360 -2.722 1.00 84.50 100 SER A N 1
ATOM 806 C CA . SER A 1 100 ? -13.200 -1.314 -3.701 1.00 84.50 100 SER A CA 1
ATOM 807 C C . SER A 1 100 ? -12.670 -1.444 -5.135 1.00 84.50 100 SER A C 1
ATOM 809 O O . SER A 1 100 ? -11.505 -1.140 -5.417 1.00 84.50 100 SER A O 1
ATOM 811 N N . ASN A 1 101 ? -13.525 -1.868 -6.066 1.00 79.56 101 ASN A N 1
ATOM 812 C CA . ASN A 1 101 ? -13.155 -1.946 -7.484 1.00 79.56 101 ASN A CA 1
ATOM 813 C C . ASN A 1 101 ? -12.887 -0.554 -8.078 1.00 79.56 101 ASN A C 1
ATOM 815 O O . ASN A 1 101 ? -11.931 -0.386 -8.836 1.00 79.56 101 ASN A O 1
ATOM 819 N N . GLU A 1 102 ? -13.653 0.440 -7.634 1.00 81.81 102 GLU A N 1
ATOM 820 C CA . GLU A 1 102 ? -13.652 1.811 -8.155 1.00 81.81 102 GLU A CA 1
ATOM 821 C C . GLU A 1 102 ? -12.475 2.665 -7.642 1.00 81.81 102 GLU A C 1
ATOM 823 O O . GLU A 1 102 ? -12.167 3.712 -8.201 1.00 81.81 102 GLU A O 1
ATOM 828 N N . GLY A 1 103 ? -11.752 2.207 -6.611 1.00 80.81 103 GLY A N 1
ATOM 829 C CA . GLY A 1 103 ? -10.577 2.896 -6.070 1.00 80.81 103 GLY A CA 1
ATOM 830 C C . GLY A 1 103 ? -10.674 3.163 -4.570 1.00 80.81 103 GLY A C 1
ATOM 831 O O . GLY A 1 103 ? -11.196 2.341 -3.814 1.00 80.81 103 GLY A O 1
ATOM 832 N N . VAL A 1 104 ? -10.121 4.293 -4.128 1.00 87.38 104 VAL A N 1
ATOM 833 C CA . VAL A 1 104 ? -10.162 4.723 -2.724 1.00 87.38 104 VAL A CA 1
ATOM 834 C C . VAL A 1 104 ? -11.391 5.614 -2.505 1.00 87.38 104 VAL A C 1
ATOM 836 O O . VAL A 1 104 ? -11.637 6.543 -3.273 1.00 87.38 104 VAL A O 1
ATOM 839 N N . LEU A 1 105 ? -12.201 5.313 -1.485 1.00 90.75 105 LEU A N 1
ATOM 840 C CA . LEU A 1 105 ? -13.504 5.965 -1.287 1.00 90.75 105 LEU A CA 1
ATOM 841 C C . LEU A 1 105 ? -13.397 7.446 -0.909 1.00 90.75 105 LEU A C 1
ATOM 843 O O . LEU A 1 105 ? -14.284 8.217 -1.267 1.00 90.75 105 LEU A O 1
ATOM 847 N N . ASN A 1 106 ? -12.337 7.863 -0.212 1.00 91.56 106 ASN A N 1
ATOM 848 C CA . ASN A 1 106 ? -12.136 9.275 0.127 1.00 91.56 106 ASN A CA 1
ATOM 849 C C . ASN A 1 106 ? -11.894 10.161 -1.109 1.00 91.56 106 ASN A C 1
ATOM 851 O O . ASN A 1 106 ? -12.332 11.308 -1.116 1.00 91.56 106 ASN A O 1
ATOM 855 N N . ASP A 1 107 ? -11.240 9.623 -2.138 1.00 89.56 107 ASP A N 1
ATOM 856 C CA . ASP A 1 107 ? -10.957 10.325 -3.388 1.00 89.56 107 ASP A CA 1
ATOM 857 C C . ASP A 1 107 ? -12.213 10.396 -4.267 1.00 89.56 107 ASP A C 1
ATOM 859 O O . ASP A 1 107 ? -12.467 11.411 -4.912 1.00 89.56 107 ASP A O 1
ATOM 863 N N . MET A 1 108 ? -13.032 9.339 -4.259 1.00 90.56 108 MET A N 1
ATOM 864 C CA . MET A 1 108 ? -14.288 9.290 -5.018 1.00 90.56 108 MET A CA 1
ATOM 865 C C . MET A 1 108 ? -15.418 10.103 -4.380 1.00 90.56 108 MET A C 1
ATOM 867 O O . MET A 1 108 ? -16.216 10.715 -5.087 1.00 90.56 108 MET A O 1
ATOM 871 N N . PHE A 1 109 ? -15.496 10.118 -3.048 1.00 92.56 109 PHE A N 1
ATOM 872 C CA . PHE A 1 109 ? -16.569 10.768 -2.294 1.00 92.56 109 PHE A CA 1
ATOM 873 C C . PHE A 1 109 ? -16.012 11.768 -1.268 1.00 92.56 109 PHE A C 1
ATOM 875 O O . PHE A 1 109 ? -16.262 11.628 -0.064 1.00 92.56 109 PHE A O 1
ATOM 882 N N . PRO A 1 110 ? -15.287 12.815 -1.709 1.00 94.38 110 PRO A N 1
ATOM 883 C CA . PRO A 1 110 ? -14.573 13.721 -0.809 1.00 94.38 110 PRO A CA 1
ATOM 884 C C . PRO A 1 110 ? -15.511 14.469 0.145 1.00 94.38 110 PRO A C 1
ATOM 886 O O . PRO A 1 110 ? -15.170 14.682 1.308 1.00 94.38 110 PRO A O 1
ATOM 889 N N . HIS A 1 111 ? -16.721 14.815 -0.304 1.00 96.25 111 HIS A N 1
ATOM 890 C CA . HIS A 1 111 ? -17.720 15.486 0.532 1.00 96.25 111 HIS A CA 1
ATOM 891 C C . HIS A 1 111 ? -18.265 14.579 1.641 1.00 96.25 111 HIS A C 1
ATOM 893 O O . HIS A 1 111 ? -18.383 15.013 2.785 1.00 96.25 111 HIS A O 1
ATOM 899 N N . VAL A 1 112 ? -18.545 13.309 1.332 1.00 94.81 112 VAL A N 1
ATOM 900 C CA . VAL A 1 112 ? -19.019 12.338 2.332 1.00 94.81 112 VAL A CA 1
ATOM 901 C C . VAL A 1 112 ? -17.905 12.036 3.335 1.00 94.81 112 VAL A C 1
ATOM 903 O O . VAL A 1 112 ? -18.133 12.043 4.542 1.00 94.81 112 VAL A O 1
ATOM 906 N N . TYR A 1 113 ? -16.674 11.870 2.849 1.00 94.25 113 TYR A N 1
ATOM 907 C CA . TYR A 1 113 ? -15.503 11.683 3.700 1.00 94.25 113 TYR A CA 1
ATOM 908 C C . TYR A 1 113 ? -15.230 12.884 4.619 1.00 94.25 113 TYR A C 1
ATOM 910 O O . TYR A 1 113 ? -14.799 12.712 5.761 1.00 94.25 113 TYR A O 1
ATOM 918 N N . ALA A 1 114 ? -15.493 14.113 4.164 1.00 95.31 114 ALA A N 1
ATOM 919 C CA . ALA A 1 114 ? -15.343 15.303 4.996 1.00 95.31 114 ALA A CA 1
ATOM 920 C C . ALA A 1 114 ? -16.280 15.271 6.216 1.00 95.31 114 ALA A C 1
ATOM 922 O O . ALA A 1 114 ? -15.825 15.572 7.324 1.00 95.31 114 ALA A O 1
ATOM 923 N N . LEU A 1 115 ? -17.531 14.835 6.016 1.00 95.75 115 LEU A N 1
ATOM 924 C CA . LEU A 1 115 ? -18.565 14.708 7.053 1.00 95.75 115 LEU A CA 1
ATOM 925 C C . LEU A 1 115 ? -18.355 13.506 7.988 1.00 95.75 115 LEU A C 1
ATOM 927 O O . LEU A 1 115 ? -18.965 13.438 9.054 1.00 95.75 115 LEU A O 1
ATOM 931 N N . GLU A 1 116 ? -17.488 12.564 7.619 1.00 94.56 116 GLU A N 1
ATOM 932 C CA . GLU A 1 116 ? -17.182 11.402 8.445 1.00 94.56 116 GLU A CA 1
ATOM 933 C C . GLU A 1 116 ? -16.507 11.809 9.765 1.00 94.56 116 GLU A C 1
ATOM 935 O O . GLU A 1 116 ? -15.451 12.463 9.779 1.00 94.56 116 GLU A O 1
ATOM 940 N N . SER A 1 117 ? -17.080 11.319 10.866 1.00 94.06 117 SER A N 1
ATOM 941 C CA . SER A 1 117 ? -16.541 11.476 12.220 1.00 94.06 117 SER A CA 1
ATOM 942 C C . SER A 1 117 ? -15.342 10.551 12.449 1.00 94.06 117 SER A C 1
ATOM 944 O O . SER A 1 117 ? -14.320 10.967 12.996 1.00 94.06 117 SER A O 1
ATOM 946 N N . CYS A 1 118 ? -15.413 9.310 11.959 1.00 93.38 118 CYS A N 1
ATOM 947 C CA . CYS A 1 118 ? -14.369 8.300 12.127 1.00 93.38 118 CYS A CA 1
ATOM 948 C C . CYS A 1 118 ? -13.639 8.005 10.807 1.00 93.38 118 CYS A C 1
ATOM 950 O O . CYS A 1 118 ? -13.786 6.943 10.209 1.00 93.38 118 CYS A O 1
ATOM 952 N N . LYS A 1 119 ? -12.776 8.924 10.355 1.00 90.81 119 LYS A N 1
ATOM 953 C CA . LYS A 1 119 ? -12.039 8.792 9.074 1.00 90.81 119 LYS A CA 1
ATOM 954 C C . LYS A 1 119 ? -11.116 7.564 8.987 1.00 90.81 119 LYS A C 1
ATOM 956 O O . LYS A 1 119 ? -10.784 7.114 7.896 1.00 90.81 119 LYS A O 1
ATOM 961 N N . ASN A 1 120 ? -10.698 7.017 10.131 1.00 89.19 120 ASN A N 1
ATOM 962 C CA . ASN A 1 120 ? -9.830 5.836 10.223 1.00 89.19 120 ASN A CA 1
ATOM 963 C C . ASN A 1 120 ? -10.585 4.529 10.532 1.00 89.19 120 ASN A C 1
ATOM 965 O O . ASN A 1 120 ? -9.930 3.546 10.874 1.00 89.19 120 ASN A O 1
ATOM 969 N N . ILE A 1 121 ? -11.918 4.516 10.436 1.00 94.19 121 ILE A N 1
ATOM 970 C CA . ILE A 1 121 ? -12.743 3.331 10.697 1.00 94.19 121 ILE A CA 1
ATOM 971 C C . ILE A 1 121 ? -12.346 2.155 9.798 1.00 94.19 121 ILE A C 1
ATOM 973 O O . ILE A 1 121 ? -12.032 2.332 8.612 1.00 94.19 121 ILE A O 1
ATOM 977 N N . THR A 1 122 ? -12.298 0.960 10.384 1.00 92.75 122 THR A N 1
ATOM 978 C CA . THR A 1 122 ? -12.025 -0.271 9.640 1.00 92.75 122 THR A CA 1
ATOM 979 C C . THR A 1 122 ? -13.285 -0.716 8.906 1.00 92.75 122 THR A C 1
ATOM 981 O O . THR A 1 122 ? -14.374 -0.228 9.183 1.00 92.75 122 THR A O 1
ATOM 984 N N . ILE A 1 123 ? -13.157 -1.635 7.957 1.00 89.75 123 ILE A N 1
ATOM 985 C CA . ILE A 1 123 ? -14.323 -2.199 7.264 1.00 89.75 123 ILE A CA 1
ATOM 986 C C . ILE A 1 123 ? -15.135 -3.100 8.196 1.00 89.75 123 ILE A C 1
ATOM 988 O O . ILE A 1 123 ? -16.342 -3.200 8.028 1.00 89.75 123 ILE A O 1
ATOM 992 N N . ALA A 1 124 ? -14.488 -3.739 9.174 1.00 92.31 124 ALA A N 1
ATOM 993 C CA . ALA A 1 124 ? -15.177 -4.578 10.151 1.00 92.31 124 ALA A CA 1
ATOM 994 C C . ALA A 1 124 ? -16.042 -3.767 11.127 1.00 92.31 124 ALA A C 1
ATOM 996 O O . ALA A 1 124 ? -17.061 -4.267 11.591 1.00 92.31 124 ALA A O 1
ATOM 997 N N . ASP A 1 125 ? -15.617 -2.539 11.438 1.00 91.88 125 ASP A N 1
ATOM 998 C CA . ASP A 1 125 ? -16.257 -1.680 12.439 1.00 91.88 125 ASP A CA 1
ATOM 999 C C . ASP A 1 125 ? -17.196 -0.629 11.825 1.00 91.88 125 ASP A C 1
ATOM 1001 O O . ASP A 1 125 ? -17.770 0.169 12.568 1.00 91.88 125 ASP A O 1
ATOM 1005 N N . LYS A 1 126 ? -17.295 -0.569 10.490 1.00 86.88 126 LYS A N 1
ATOM 1006 C CA . LYS A 1 126 ? -1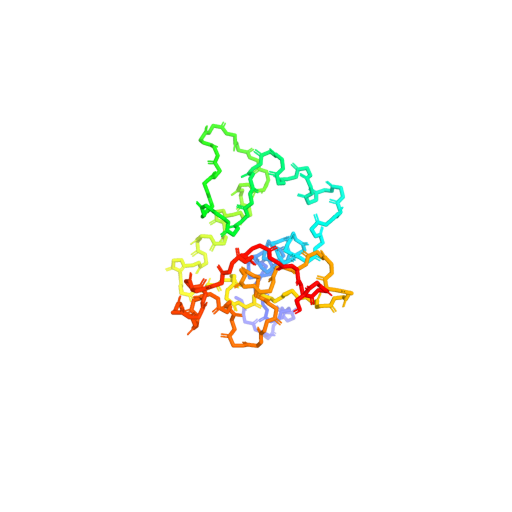8.119 0.409 9.770 1.00 86.88 126 LYS A CA 1
ATOM 1007 C C . LYS A 1 126 ? -19.576 -0.021 9.686 1.00 86.88 126 LYS A C 1
ATOM 1009 O O . LYS A 1 126 ? -20.423 0.889 9.834 1.00 86.88 126 LYS A O 1
#